Protein AF-A0A427AC89-F1 (afdb_monomer_lite)

Structure (mmCIF, N/CA/C/O backbone):
data_AF-A0A427AC89-F1
#
_entry.id   AF-A0A427AC89-F1
#
loop_
_atom_site.group_PDB
_atom_site.id
_atom_site.type_symbol
_atom_site.label_atom_id
_atom_site.label_alt_id
_atom_site.label_comp_id
_atom_site.label_asym_id
_atom_site.label_entity_id
_atom_site.label_seq_id
_atom_site.pdbx_PDB_ins_code
_atom_site.Cartn_x
_atom_site.Cartn_y
_atom_site.Cartn_z
_atom_site.occupancy
_atom_site.B_iso_or_equiv
_atom_site.auth_seq_id
_atom_site.auth_comp_id
_atom_site.auth_asym_id
_atom_site.auth_atom_id
_atom_site.pdbx_PDB_model_num
ATOM 1 N N . MET A 1 1 ? 6.054 12.424 -5.679 1.00 83.25 1 MET A N 1
ATOM 2 C CA . MET A 1 1 ? 5.392 11.371 -6.482 1.00 83.25 1 MET A CA 1
ATOM 3 C C . MET A 1 1 ? 4.040 11.044 -5.866 1.00 83.25 1 MET A C 1
ATOM 5 O O . MET A 1 1 ? 3.937 11.061 -4.643 1.00 83.25 1 MET A O 1
ATOM 9 N N . LYS A 1 2 ? 3.025 10.769 -6.694 1.00 95.56 2 LYS A N 1
ATOM 10 C CA . LYS A 1 2 ? 1.643 10.497 -6.257 1.00 95.56 2 LYS A CA 1
ATOM 11 C C . LYS A 1 2 ? 1.563 9.327 -5.268 1.00 95.56 2 LYS A C 1
ATOM 13 O O . LYS A 1 2 ? 1.087 9.513 -4.156 1.00 95.56 2 LYS A O 1
ATOM 18 N N . LEU A 1 3 ? 2.188 8.196 -5.605 1.00 97.19 3 LEU A N 1
ATOM 19 C CA . LEU A 1 3 ? 2.198 6.991 -4.770 1.00 97.19 3 LEU A CA 1
ATOM 20 C C . LEU A 1 3 ? 2.713 7.228 -3.336 1.00 97.19 3 LEU A C 1
ATOM 22 O O . LEU A 1 3 ? 2.121 6.748 -2.370 1.00 97.19 3 LEU A O 1
ATOM 26 N N . SER A 1 4 ? 3.782 8.015 -3.176 1.00 96.94 4 SER A N 1
ATOM 27 C CA . SER A 1 4 ? 4.320 8.376 -1.854 1.00 96.94 4 SER A CA 1
ATOM 28 C C . SER A 1 4 ? 3.352 9.249 -1.050 1.00 96.94 4 SER A C 1
ATOM 30 O O . SER A 1 4 ? 3.247 9.101 0.169 1.00 96.94 4 SER A O 1
ATOM 32 N N . SER A 1 5 ? 2.650 10.169 -1.724 1.00 98.00 5 SER A N 1
ATOM 33 C CA . SER A 1 5 ? 1.647 11.030 -1.094 1.00 98.00 5 SER A CA 1
ATOM 34 C C . SER A 1 5 ? 0.460 10.204 -0.606 1.00 98.00 5 SER A C 1
ATOM 36 O O . SER A 1 5 ? 0.096 10.310 0.564 1.00 98.00 5 SER A O 1
ATOM 38 N N . ASP A 1 6 ? -0.069 9.321 -1.452 1.00 98.31 6 ASP A N 1
ATOM 39 C CA . ASP A 1 6 ? -1.224 8.485 -1.120 1.00 98.31 6 ASP A CA 1
ATOM 40 C C . ASP A 1 6 ? -0.886 7.481 -0.008 1.00 98.31 6 ASP A C 1
ATOM 42 O O . ASP A 1 6 ? -1.621 7.388 0.974 1.00 98.31 6 ASP A O 1
ATOM 46 N N . SER A 1 7 ? 0.298 6.855 -0.055 1.00 98.12 7 SER A N 1
ATOM 47 C CA . SER A 1 7 ? 0.797 6.009 1.047 1.00 98.12 7 SER A CA 1
ATOM 48 C C . SER A 1 7 ? 0.891 6.791 2.367 1.00 98.12 7 SER A C 1
ATOM 50 O O . SER A 1 7 ? 0.494 6.305 3.425 1.00 98.12 7 SER A O 1
ATOM 52 N N . SER A 1 8 ? 1.355 8.045 2.324 1.00 98.31 8 SER A N 1
ATOM 53 C CA . SER A 1 8 ? 1.444 8.894 3.520 1.00 98.31 8 SER A CA 1
ATOM 54 C C . SER A 1 8 ? 0.072 9.283 4.074 1.00 98.31 8 SER A C 1
ATOM 56 O O . SER A 1 8 ? -0.085 9.366 5.292 1.00 98.31 8 SER A O 1
ATOM 58 N N . LYS A 1 9 ? -0.926 9.531 3.212 1.00 98.56 9 LYS A N 1
ATOM 59 C CA . LYS A 1 9 ? -2.309 9.784 3.649 1.00 98.56 9 LYS A CA 1
ATOM 60 C C . LYS A 1 9 ? -2.875 8.562 4.370 1.00 98.56 9 LYS A C 1
ATOM 62 O O . LYS A 1 9 ? -3.411 8.721 5.462 1.00 98.56 9 LYS A O 1
ATOM 67 N N . VAL A 1 10 ? -2.683 7.363 3.808 1.00 98.69 10 VAL A N 1
ATOM 68 C CA . VAL A 1 10 ? -3.084 6.091 4.434 1.00 98.69 10 VAL A CA 1
ATOM 69 C C . VAL A 1 10 ? -2.459 5.967 5.826 1.00 98.69 10 VAL A C 1
ATOM 71 O O . VAL A 1 10 ? -3.178 5.817 6.809 1.00 98.69 10 VAL A O 1
ATOM 74 N N . LEU A 1 11 ? -1.137 6.121 5.948 1.00 98.62 11 LEU A N 1
ATOM 75 C CA . LEU A 1 11 ? -0.448 6.021 7.241 1.00 98.62 11 LEU A CA 1
ATOM 76 C C . LEU A 1 11 ? -0.927 7.068 8.264 1.00 98.62 11 LEU A C 1
ATOM 78 O O . LEU A 1 11 ? -1.095 6.746 9.442 1.00 98.62 11 LEU A O 1
ATOM 82 N N . LYS A 1 12 ? -1.179 8.313 7.837 1.00 98.56 12 LYS A N 1
ATOM 83 C CA . LYS A 1 12 ? -1.722 9.375 8.707 1.00 98.56 12 LYS A CA 1
ATOM 84 C C . LYS A 1 12 ? -3.136 9.062 9.196 1.00 98.56 12 LYS A C 1
ATOM 86 O O . LYS A 1 12 ? -3.449 9.308 10.364 1.00 98.56 12 LYS A O 1
ATOM 91 N N . GLU A 1 13 ? -3.972 8.515 8.323 1.00 98.44 13 GLU A N 1
ATOM 92 C CA . GLU A 1 13 ? -5.333 8.109 8.660 1.00 98.44 13 GLU A CA 1
ATOM 93 C C . GLU A 1 13 ? -5.323 6.942 9.661 1.00 98.44 13 GLU A C 1
ATOM 95 O O . GLU A 1 13 ? -5.986 7.009 10.696 1.00 98.44 13 GLU A O 1
ATOM 100 N N . LEU A 1 14 ? -4.491 5.918 9.429 1.00 98.19 14 LEU A N 1
ATOM 101 C CA . LEU A 1 14 ? -4.303 4.807 10.372 1.00 98.19 14 LEU A CA 1
ATOM 102 C C . LEU A 1 14 ? -3.776 5.288 11.728 1.00 98.19 14 LEU A C 1
ATOM 104 O O . LEU A 1 14 ? -4.267 4.862 12.771 1.00 98.19 14 LEU A O 1
ATOM 108 N N . SER A 1 15 ? -2.812 6.211 11.731 1.00 98.44 15 SER A N 1
ATOM 109 C CA . SER A 1 15 ? -2.295 6.812 12.964 1.00 98.44 15 SER A CA 1
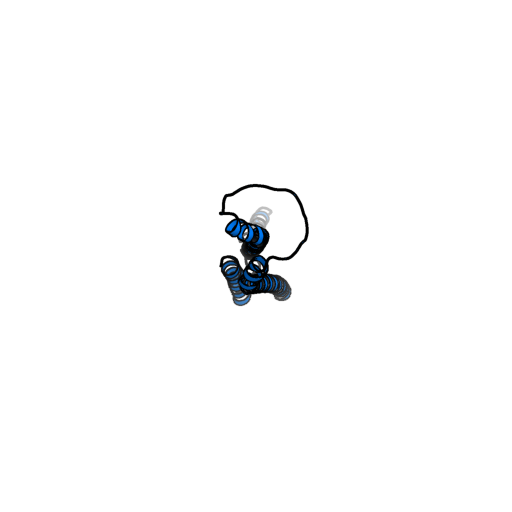ATOM 110 C C . SER A 1 15 ? -3.401 7.519 13.754 1.00 98.44 15 SER A C 1
ATOM 112 O O . SER A 1 15 ? -3.526 7.314 14.964 1.00 98.44 15 SER A O 1
ATOM 114 N N . SER A 1 16 ? -4.248 8.293 13.071 1.00 97.81 16 SER A N 1
ATOM 115 C CA . SER A 1 16 ? -5.409 8.949 13.682 1.00 97.81 16 SER A CA 1
ATOM 116 C C . SER A 1 16 ? -6.410 7.932 14.232 1.00 97.81 16 SER A C 1
ATOM 118 O O . SER A 1 16 ? -6.883 8.088 15.357 1.00 97.81 16 SER A O 1
ATOM 120 N N . SER A 1 17 ? -6.679 6.860 13.481 1.00 97.44 17 SER A N 1
ATOM 121 C CA . SER A 1 17 ? -7.558 5.761 13.895 1.00 97.44 17 SER A CA 1
ATOM 122 C C . SER A 1 17 ? -7.080 5.101 15.192 1.00 97.44 17 SER A C 1
ATOM 124 O O . SER A 1 17 ? -7.866 4.956 16.129 1.00 97.44 17 SER A O 1
ATOM 126 N N . ILE A 1 18 ? -5.785 4.781 15.291 1.00 97.94 18 ILE A N 1
ATOM 127 C CA . ILE A 1 18 ? -5.178 4.200 16.498 1.00 97.94 18 ILE A CA 1
ATOM 128 C C . ILE A 1 18 ? -5.232 5.186 17.666 1.00 97.94 18 ILE A C 1
ATOM 130 O O . ILE A 1 18 ? -5.685 4.826 18.749 1.00 97.94 18 ILE A O 1
ATOM 134 N N . LYS A 1 19 ? -4.804 6.437 17.452 1.00 97.94 19 LYS A N 1
ATOM 135 C CA . LYS A 1 19 ? -4.737 7.464 18.503 1.00 97.94 19 LYS A CA 1
ATOM 136 C C . LYS A 1 19 ? -6.105 7.756 19.117 1.00 97.94 19 LYS A C 1
ATOM 138 O O . LYS A 1 19 ? -6.202 7.991 20.317 1.00 97.94 19 LYS A O 1
ATOM 143 N N . LEU A 1 20 ? -7.145 7.775 18.289 1.00 97.06 20 LEU A N 1
ATOM 144 C CA . LEU A 1 20 ? -8.515 8.028 18.724 1.00 97.06 20 LEU A CA 1
ATOM 145 C C . LEU A 1 20 ? -9.239 6.750 19.162 1.00 97.06 20 LEU A C 1
ATOM 147 O O . LEU A 1 20 ? -10.337 6.854 19.700 1.00 97.06 20 LEU A O 1
ATOM 151 N N . MET A 1 21 ? -8.657 5.571 18.913 1.00 96.81 21 MET A N 1
ATOM 152 C CA . MET A 1 21 ? -9.298 4.260 19.079 1.00 96.81 21 MET A CA 1
ATOM 153 C C . MET A 1 21 ? -10.657 4.180 18.362 1.00 96.81 21 MET A C 1
ATOM 155 O O . MET A 1 21 ? -11.625 3.596 18.855 1.00 96.81 21 MET A O 1
ATOM 159 N N . LYS A 1 22 ? -10.733 4.799 17.181 1.00 96.44 22 LYS A N 1
ATOM 160 C CA . LYS A 1 22 ? -11.926 4.870 16.328 1.00 96.44 22 LYS A CA 1
ATOM 161 C C . LYS A 1 22 ? -11.614 4.273 14.976 1.00 96.44 22 LYS A C 1
ATOM 163 O O . LYS A 1 22 ? -10.520 4.473 14.456 1.00 96.44 22 LYS A O 1
ATOM 168 N N . ARG A 1 23 ? -12.574 3.582 14.365 1.00 95.69 23 ARG A N 1
ATOM 169 C CA . ARG A 1 23 ? -12.415 3.135 12.975 1.00 95.69 23 ARG A CA 1
ATOM 170 C C . ARG A 1 23 ? -12.378 4.334 12.026 1.00 95.69 23 ARG A C 1
ATOM 172 O O . ARG A 1 23 ? -13.159 5.274 12.178 1.00 95.69 23 ARG A O 1
ATOM 179 N N . SER A 1 24 ? -11.476 4.287 11.049 1.00 94.62 24 SER A N 1
ATOM 180 C CA . SER A 1 24 ? -11.446 5.271 9.965 1.00 94.62 24 SER A CA 1
ATOM 181 C C . SER A 1 24 ? -12.656 5.099 9.044 1.00 94.62 24 SER A C 1
ATOM 183 O O . SER A 1 24 ? -13.111 3.981 8.810 1.00 94.62 24 SER A O 1
ATOM 185 N N . LYS A 1 25 ? -13.162 6.215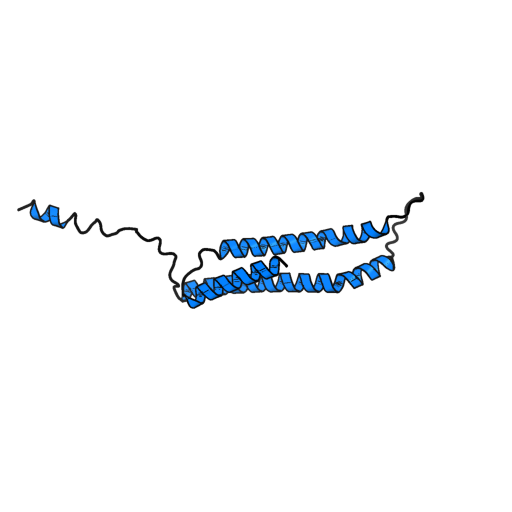 8.509 1.00 93.69 25 LYS A N 1
ATOM 186 C CA . LYS A 1 25 ? -14.237 6.225 7.502 1.00 93.69 25 LYS A CA 1
ATOM 187 C C . LYS A 1 25 ? -13.716 6.291 6.067 1.00 93.69 25 LYS A C 1
ATOM 189 O O . LYS A 1 25 ? -14.476 6.060 5.137 1.00 93.69 25 LYS A O 1
ATOM 194 N N . SER A 1 26 ? -12.458 6.684 5.892 1.00 96.12 26 SER A N 1
ATOM 195 C CA . SER A 1 26 ? -11.855 7.026 4.600 1.00 96.12 26 SER A CA 1
ATOM 196 C C . SER A 1 26 ? -10.755 6.054 4.184 1.00 96.12 26 SER A C 1
ATOM 198 O O . SER A 1 26 ? -10.275 6.145 3.056 1.00 96.12 26 SER A O 1
ATOM 200 N N . ILE A 1 27 ? -10.353 5.127 5.063 1.00 97.69 27 ILE A N 1
ATOM 201 C CA . ILE A 1 27 ? -9.197 4.260 4.825 1.00 97.69 27 ILE A CA 1
ATOM 202 C C . ILE A 1 27 ? -9.312 3.448 3.534 1.00 97.69 27 ILE A C 1
ATOM 204 O O . ILE A 1 27 ? -8.354 3.407 2.770 1.00 97.69 27 ILE A O 1
ATOM 208 N N . ASP A 1 28 ? -10.486 2.888 3.236 1.00 97.38 28 ASP A N 1
ATOM 209 C CA . ASP A 1 28 ? -10.694 2.085 2.027 1.00 97.38 28 ASP A CA 1
ATOM 210 C C . ASP A 1 28 ? -10.546 2.923 0.751 1.00 97.38 28 ASP A C 1
ATOM 212 O O . ASP A 1 28 ? -9.920 2.489 -0.216 1.00 97.38 28 ASP A O 1
ATOM 216 N N . ALA A 1 29 ? -11.057 4.159 0.768 1.00 98.19 29 ALA A N 1
ATOM 217 C CA . ALA A 1 29 ? -10.914 5.093 -0.345 1.00 98.19 29 ALA A CA 1
ATOM 218 C C . ALA A 1 29 ? -9.443 5.486 -0.557 1.00 98.19 29 ALA A C 1
ATOM 220 O O . ALA A 1 29 ? -8.946 5.420 -1.679 1.00 98.19 29 ALA A O 1
ATOM 221 N N . LEU A 1 30 ? -8.722 5.813 0.523 1.00 98.50 30 LEU A N 1
ATOM 222 C CA . LEU A 1 30 ? -7.294 6.153 0.469 1.00 98.50 30 LEU A CA 1
ATOM 223 C C . LEU A 1 30 ? -6.433 4.975 -0.012 1.00 98.50 30 LEU A C 1
ATOM 225 O O . LEU A 1 30 ? -5.489 5.161 -0.780 1.00 98.50 30 LEU A O 1
ATOM 229 N N . VAL A 1 31 ? -6.765 3.752 0.404 1.00 98.44 31 VAL A N 1
ATOM 230 C CA . VAL A 1 31 ? -6.121 2.529 -0.094 1.00 98.44 31 VAL A CA 1
ATOM 231 C C . VAL A 1 31 ? -6.403 2.327 -1.583 1.00 98.44 31 VAL A C 1
ATOM 233 O O . VAL A 1 31 ? -5.500 1.936 -2.324 1.00 98.44 31 VAL A O 1
ATOM 236 N N . GLY A 1 32 ? -7.623 2.620 -2.038 1.00 98.25 32 GLY A N 1
ATOM 237 C CA . GLY A 1 32 ? -7.977 2.632 -3.457 1.00 98.25 32 GLY A CA 1
ATOM 238 C C . GLY A 1 32 ? -7.133 3.624 -4.263 1.00 98.25 32 GLY A C 1
ATOM 239 O O . GLY A 1 32 ? -6.555 3.242 -5.280 1.00 98.25 32 GLY A O 1
ATOM 240 N N . GLU A 1 33 ? -6.986 4.864 -3.782 1.00 98.44 33 GLU A N 1
ATOM 241 C CA . GLU A 1 33 ? -6.108 5.877 -4.395 1.00 98.44 33 GLU A CA 1
ATOM 242 C C . GLU A 1 33 ? -4.660 5.378 -4.504 1.00 98.44 33 GLU A C 1
ATOM 244 O O . GLU A 1 33 ? -4.063 5.433 -5.581 1.00 98.44 33 GLU A O 1
ATOM 249 N N . MET A 1 34 ? -4.120 4.814 -3.418 1.00 98.31 34 MET A N 1
ATOM 250 C CA . MET A 1 34 ? -2.765 4.261 -3.390 1.00 98.31 34 MET A CA 1
ATOM 251 C C . MET A 1 34 ? -2.588 3.119 -4.402 1.00 98.31 34 MET A C 1
ATOM 253 O O . MET A 1 34 ? -1.604 3.106 -5.140 1.00 98.31 34 MET A O 1
ATOM 257 N N . LYS A 1 35 ? -3.537 2.177 -4.483 1.00 98.19 35 LYS A N 1
ATOM 258 C CA . LYS A 1 35 ? -3.498 1.069 -5.456 1.00 98.19 35 LYS A CA 1
ATOM 259 C C . LYS A 1 35 ? -3.559 1.572 -6.897 1.00 98.19 35 LYS A C 1
ATOM 261 O O . LYS A 1 35 ? -2.796 1.101 -7.737 1.00 98.19 35 LYS A O 1
ATOM 266 N N . ASN A 1 36 ? -4.393 2.572 -7.171 1.00 98.31 36 ASN A N 1
ATOM 267 C CA . ASN A 1 36 ? -4.444 3.205 -8.487 1.00 98.31 36 ASN A CA 1
ATOM 268 C C . ASN A 1 36 ? -3.103 3.863 -8.841 1.00 98.31 36 ASN A C 1
ATOM 270 O O . ASN A 1 36 ? -2.613 3.699 -9.955 1.00 98.31 36 ASN A O 1
ATOM 274 N N . ALA A 1 37 ? -2.459 4.538 -7.886 1.00 98.12 37 ALA A N 1
ATOM 275 C CA . ALA A 1 37 ? -1.136 5.119 -8.092 1.00 98.12 37 ALA A CA 1
ATOM 276 C C . ALA A 1 37 ? -0.039 4.060 -8.342 1.00 98.12 37 ALA A C 1
ATOM 278 O O . ALA A 1 37 ? 0.888 4.328 -9.108 1.00 98.12 37 ALA A O 1
ATOM 279 N N . VAL A 1 38 ? -0.137 2.859 -7.749 1.00 98.00 38 VAL A N 1
ATOM 280 C CA . VAL A 1 38 ? 0.741 1.718 -8.093 1.00 98.00 38 VAL A CA 1
ATOM 281 C C . VAL A 1 38 ? 0.532 1.307 -9.547 1.00 98.00 38 VAL A C 1
ATOM 283 O O . VAL A 1 38 ? 1.508 1.159 -10.281 1.00 98.00 38 VAL A O 1
ATOM 286 N N . GLN A 1 39 ? -0.723 1.160 -9.977 1.00 97.88 39 GLN A N 1
ATOM 287 C CA . GLN A 1 39 ? -1.037 0.755 -11.345 1.00 97.88 39 GLN A CA 1
ATOM 288 C C . GLN A 1 39 ? -0.546 1.786 -12.370 1.00 97.88 39 GLN A C 1
ATOM 290 O O . GLN A 1 39 ? 0.049 1.420 -13.379 1.00 97.88 39 GLN A O 1
ATOM 295 N N . GLU A 1 40 ? -0.742 3.079 -12.100 1.00 97.19 40 GLU A N 1
ATOM 296 C CA . GLU A 1 40 ? -0.227 4.165 -12.942 1.00 97.19 40 GLU A CA 1
ATOM 297 C C . GLU A 1 40 ? 1.300 4.106 -13.075 1.00 97.19 40 GLU A C 1
ATOM 299 O O . GLU A 1 40 ? 1.830 4.237 -14.179 1.00 97.19 40 GLU A O 1
ATOM 304 N N . LEU A 1 41 ? 2.009 3.853 -11.968 1.00 95.81 41 LEU A N 1
ATOM 305 C CA . LEU A 1 41 ? 3.461 3.701 -11.977 1.00 95.81 41 LEU A CA 1
ATOM 306 C C . LEU A 1 41 ? 3.888 2.484 -12.809 1.00 95.81 41 LEU A C 1
ATOM 308 O O . LEU A 1 41 ? 4.755 2.604 -13.667 1.00 95.81 41 LEU A O 1
ATOM 312 N N . GLN A 1 42 ? 3.259 1.326 -12.612 1.00 95.62 42 GLN A N 1
ATOM 313 C CA . GLN A 1 42 ? 3.559 0.115 -13.384 1.00 95.62 42 GLN A CA 1
ATOM 314 C C . GLN A 1 42 ? 3.308 0.307 -14.884 1.00 95.62 42 GLN A C 1
ATOM 316 O O . GLN A 1 42 ? 4.126 -0.110 -15.708 1.00 95.62 42 GLN A O 1
ATOM 321 N N . ASN A 1 43 ? 2.218 0.985 -15.244 1.00 94.44 43 ASN A N 1
ATOM 322 C CA . ASN A 1 43 ? 1.898 1.294 -16.634 1.00 94.44 43 ASN A CA 1
ATOM 323 C C . ASN A 1 43 ? 2.976 2.188 -17.260 1.00 94.44 43 ASN A C 1
ATOM 325 O O . ASN A 1 43 ? 3.442 1.890 -18.358 1.00 94.44 43 ASN A O 1
ATOM 329 N N . ALA A 1 44 ? 3.428 3.222 -16.541 1.00 91.94 44 ALA A N 1
ATOM 330 C CA . ALA A 1 44 ? 4.488 4.115 -17.009 1.00 91.94 44 ALA A CA 1
ATOM 331 C C . ALA A 1 44 ? 5.820 3.382 -17.251 1.00 91.94 44 ALA A C 1
ATOM 333 O O . ALA A 1 44 ? 6.514 3.660 -18.229 1.00 91.94 44 ALA A O 1
ATOM 334 N N . PHE A 1 45 ? 6.171 2.416 -16.398 1.00 89.50 45 PHE A N 1
ATOM 335 C CA . PHE A 1 45 ? 7.374 1.597 -16.589 1.00 89.50 45 PHE A CA 1
ATOM 336 C C . PHE A 1 45 ? 7.221 0.565 -17.704 1.00 89.50 45 PHE A C 1
ATOM 338 O O . PHE A 1 45 ? 8.190 0.276 -18.397 1.00 89.50 45 PHE A O 1
ATOM 345 N N . THR A 1 46 ? 6.012 0.051 -17.923 1.00 88.50 46 THR A N 1
ATOM 346 C CA . THR A 1 46 ? 5.729 -0.860 -19.040 1.00 88.50 46 THR A CA 1
ATOM 347 C C . THR A 1 46 ? 5.808 -0.132 -20.384 1.00 88.50 46 THR A C 1
ATOM 349 O O . THR A 1 46 ? 6.248 -0.715 -21.372 1.00 88.50 46 THR A O 1
ATOM 352 N N . SER A 1 47 ? 5.433 1.152 -20.439 1.00 87.19 47 SER A N 1
ATOM 353 C CA . SER A 1 47 ? 5.564 1.969 -21.651 1.00 87.19 47 SER A CA 1
ATOM 354 C C . SER A 1 47 ? 6.976 2.516 -21.875 1.00 87.19 47 SER A C 1
ATOM 356 O O . SER A 1 47 ? 7.321 2.833 -23.011 1.00 87.19 47 SER A O 1
ATOM 358 N N . LEU A 1 48 ? 7.800 2.628 -20.826 1.00 84.62 48 LEU A N 1
ATOM 359 C CA . LEU A 1 48 ? 9.130 3.247 -20.874 1.00 84.62 48 LEU A CA 1
ATOM 360 C C . LEU A 1 48 ? 10.061 2.677 -21.967 1.00 84.62 48 LEU A C 1
ATOM 362 O O . LEU A 1 48 ? 10.654 3.488 -22.680 1.00 84.62 48 LEU A O 1
ATOM 366 N N . PRO A 1 49 ? 10.172 1.347 -22.183 1.00 81.06 49 PRO A N 1
ATOM 367 C CA . PRO A 1 49 ? 11.009 0.799 -23.251 1.00 81.06 49 PRO A CA 1
ATOM 368 C C . PRO A 1 49 ? 10.670 1.362 -24.637 1.00 81.06 49 PRO A C 1
ATOM 370 O O . PRO A 1 49 ? 11.576 1.699 -25.394 1.00 81.06 49 PRO A O 1
ATOM 373 N N . ASN A 1 50 ? 9.380 1.561 -24.938 1.00 79.25 50 ASN A N 1
ATOM 374 C CA . ASN A 1 50 ? 8.933 2.104 -26.226 1.00 79.25 50 ASN A CA 1
ATOM 375 C C . ASN A 1 50 ? 9.410 3.553 -26.440 1.00 79.25 50 ASN A C 1
ATOM 377 O O . ASN A 1 50 ? 9.705 3.956 -27.565 1.00 79.25 50 ASN A O 1
ATOM 381 N N . HIS A 1 51 ? 9.518 4.335 -25.361 1.00 72.81 51 HIS A N 1
ATOM 382 C CA . HIS A 1 51 ? 10.029 5.708 -25.409 1.00 72.81 51 HIS A CA 1
ATOM 383 C C . HIS A 1 51 ? 11.551 5.759 -25.596 1.00 72.81 51 HIS A C 1
ATOM 385 O O . HIS A 1 51 ? 12.059 6.632 -26.304 1.00 72.81 51 HIS A O 1
ATOM 391 N N . LEU A 1 52 ? 12.280 4.805 -25.011 1.00 70.75 52 LEU A N 1
ATOM 392 C CA . LEU A 1 52 ? 13.731 4.704 -25.179 1.00 70.75 52 LEU A CA 1
ATOM 393 C C . LEU A 1 52 ? 14.102 4.341 -26.626 1.00 70.75 52 LEU A C 1
ATOM 395 O O . LEU A 1 52 ? 15.023 4.933 -27.183 1.00 70.75 52 LEU A O 1
ATOM 399 N N . THR A 1 53 ? 13.329 3.468 -27.279 1.00 65.19 53 THR A N 1
ATOM 400 C CA . THR A 1 53 ? 13.553 3.082 -28.685 1.00 65.19 53 THR A CA 1
ATOM 401 C C . THR A 1 53 ? 13.128 4.140 -29.707 1.00 65.19 53 THR A C 1
ATOM 403 O O . THR A 1 53 ? 13.620 4.145 -30.829 1.00 65.19 53 THR A O 1
ATOM 406 N N . GLN A 1 54 ? 12.211 5.050 -29.357 1.00 58.47 54 GLN A N 1
ATOM 407 C CA . GLN A 1 54 ? 11.746 6.098 -30.278 1.00 58.47 54 GLN A CA 1
ATOM 408 C C . GLN A 1 54 ? 12.750 7.255 -30.411 1.00 58.47 54 GLN A C 1
ATOM 410 O O . GLN A 1 54 ? 12.792 7.931 -31.438 1.00 58.47 54 GLN A O 1
ATOM 415 N N . THR A 1 55 ? 13.594 7.461 -29.399 1.00 48.66 55 THR A N 1
ATOM 416 C CA . THR A 1 55 ? 14.577 8.556 -29.374 1.00 48.66 55 THR A CA 1
ATOM 417 C C . THR A 1 55 ? 15.759 8.303 -30.328 1.00 48.66 55 THR A C 1
ATOM 419 O O . THR A 1 55 ? 16.444 9.243 -30.723 1.00 48.66 55 THR A O 1
ATOM 422 N N . THR A 1 56 ? 15.975 7.061 -30.774 1.00 50.84 56 THR A N 1
ATOM 423 C CA . THR A 1 56 ? 17.090 6.674 -31.658 1.00 50.84 56 THR A CA 1
ATOM 424 C C . THR A 1 56 ? 16.733 6.624 -33.152 1.00 50.84 56 THR A C 1
ATOM 426 O O . THR A 1 56 ? 17.616 6.382 -33.971 1.00 50.84 56 THR A O 1
ATOM 429 N N . ALA A 1 57 ? 15.476 6.890 -33.539 1.00 50.81 57 ALA A N 1
ATOM 430 C CA . ALA A 1 57 ? 14.986 6.693 -34.913 1.00 50.81 57 ALA A CA 1
ATOM 431 C C . ALA A 1 57 ? 14.928 7.958 -35.804 1.00 50.81 57 ALA A C 1
ATOM 433 O O . ALA A 1 57 ? 14.546 7.862 -36.970 1.00 50.81 57 ALA A O 1
ATOM 434 N N . SER A 1 58 ? 15.327 9.140 -35.321 1.00 42.72 58 SER A N 1
ATOM 435 C CA . SER A 1 58 ? 15.397 10.353 -36.161 1.00 42.72 58 SER A CA 1
ATOM 436 C C . SER A 1 58 ? 16.740 10.471 -36.890 1.00 42.72 58 SER A C 1
ATOM 438 O O . SER A 1 58 ? 17.556 11.340 -36.599 1.00 42.72 58 SER A O 1
ATOM 440 N N . SER A 1 59 ? 16.950 9.602 -37.874 1.00 42.94 59 SER A N 1
ATOM 441 C CA . SER A 1 59 ? 17.844 9.852 -39.009 1.00 42.94 59 SER A CA 1
ATOM 442 C C . SER A 1 59 ? 17.167 9.282 -40.256 1.00 42.94 59 SER A C 1
ATOM 444 O O . SER A 1 59 ? 17.038 8.061 -40.350 1.00 42.94 59 SER A O 1
ATOM 446 N N . PRO A 1 60 ? 16.716 10.104 -41.220 1.00 45.47 60 PRO A N 1
ATOM 447 C CA . PRO A 1 60 ? 16.287 9.576 -42.506 1.00 45.47 60 PRO A CA 1
ATOM 448 C C . PRO A 1 60 ? 17.542 9.224 -43.312 1.00 45.47 60 PRO A C 1
ATOM 450 O O . PRO A 1 60 ? 18.413 10.078 -43.402 1.00 45.47 60 PRO A O 1
ATOM 453 N N . ILE A 1 61 ? 17.669 7.991 -43.823 1.00 41.38 61 ILE A N 1
ATOM 454 C CA . ILE A 1 61 ? 17.820 7.627 -45.255 1.00 41.38 61 ILE A CA 1
ATOM 455 C C . ILE A 1 61 ? 17.839 6.077 -45.378 1.00 41.38 61 ILE A C 1
ATOM 457 O O . ILE A 1 61 ? 18.742 5.411 -44.886 1.00 41.38 61 ILE A O 1
ATOM 461 N N . GLU A 1 62 ? 16.785 5.572 -46.031 1.00 43.88 62 GLU A N 1
ATOM 462 C CA . GLU A 1 62 ? 16.615 4.409 -46.933 1.00 43.88 62 GLU A CA 1
ATOM 463 C C . GLU A 1 62 ? 17.230 3.009 -46.665 1.00 43.88 62 GLU A C 1
ATOM 465 O O . GLU A 1 62 ? 18.431 2.787 -46.750 1.00 43.88 62 GLU A O 1
ATOM 470 N N . SER A 1 63 ? 16.300 2.044 -46.540 1.00 51.78 63 SER A N 1
ATOM 471 C CA . SER A 1 63 ? 16.212 0.748 -47.251 1.00 51.78 63 SER A CA 1
ATOM 472 C C . SER A 1 63 ? 17.351 -0.287 -47.146 1.00 51.78 63 SER A C 1
ATOM 474 O O . SER A 1 63 ? 18.402 -0.123 -47.750 1.00 51.78 63 SER A O 1
ATOM 476 N N . ILE A 1 64 ? 17.060 -1.450 -46.533 1.00 42.78 64 ILE A N 1
ATOM 477 C CA . ILE A 1 64 ? 16.999 -2.806 -47.149 1.00 42.78 64 ILE A CA 1
ATOM 478 C C . ILE A 1 64 ? 16.919 -3.896 -46.047 1.00 42.78 64 ILE A C 1
ATOM 480 O O . ILE A 1 64 ? 17.659 -3.880 -45.072 1.00 42.78 64 ILE A O 1
ATOM 484 N N . GLU A 1 65 ? 15.957 -4.799 -46.257 1.00 46.94 65 GLU A N 1
ATOM 485 C CA . GLU A 1 65 ? 15.700 -6.174 -45.780 1.00 46.94 65 GLU A CA 1
ATOM 486 C C . GLU A 1 65 ? 16.451 -6.825 -44.587 1.00 46.94 65 GLU A C 1
ATOM 488 O O . GLU A 1 65 ? 17.670 -6.829 -44.453 1.00 46.94 65 GLU A O 1
ATOM 493 N N . GLU A 1 66 ? 15.616 -7.487 -43.774 1.00 55.12 66 GLU A N 1
ATOM 494 C CA . GLU A 1 66 ? 15.809 -8.591 -42.819 1.00 55.12 66 GLU A CA 1
ATOM 495 C C . GLU A 1 66 ? 17.226 -9.119 -42.495 1.00 55.12 66 GLU A C 1
ATOM 497 O O . GLU A 1 66 ? 17.838 -9.857 -43.266 1.00 55.12 66 GLU A O 1
ATOM 502 N N . LYS A 1 67 ? 17.620 -8.997 -41.214 1.00 40.53 67 LYS A N 1
ATOM 503 C CA . LYS A 1 67 ? 18.163 -10.140 -40.449 1.00 40.53 67 LYS A CA 1
ATOM 504 C C . LYS A 1 67 ? 18.024 -9.932 -38.939 1.00 40.53 67 LYS A C 1
ATOM 506 O O . LYS A 1 67 ? 18.725 -9.131 -38.327 1.00 40.53 67 LYS A O 1
ATOM 511 N N . LYS A 1 68 ? 17.134 -10.712 -38.319 1.00 54.09 68 LYS A N 1
ATOM 512 C CA . LYS A 1 68 ? 16.966 -10.839 -36.864 1.00 54.09 68 LYS A CA 1
ATOM 513 C C . LYS A 1 68 ? 18.200 -11.513 -36.253 1.00 54.09 68 LYS A C 1
ATOM 515 O O . LYS A 1 68 ? 18.190 -12.709 -35.982 1.00 54.09 68 LYS A O 1
ATOM 520 N N . ASN A 1 69 ? 19.258 -10.744 -36.024 1.00 42.50 69 ASN A N 1
ATOM 521 C CA . ASN A 1 69 ? 20.324 -11.119 -35.107 1.00 42.50 69 ASN A CA 1
ATOM 522 C C . ASN A 1 69 ? 20.233 -10.163 -33.919 1.00 42.50 69 ASN A C 1
ATOM 524 O O . ASN A 1 69 ? 20.565 -8.989 -34.034 1.00 42.50 69 ASN A O 1
ATOM 528 N N . SER A 1 70 ? 19.704 -10.667 -32.804 1.00 52.66 70 SER A N 1
ATOM 529 C CA . SER A 1 70 ? 19.502 -9.921 -31.561 1.00 52.66 70 SER A CA 1
ATOM 530 C C . SER A 1 70 ? 20.853 -9.631 -30.906 1.00 52.66 70 SER A C 1
ATOM 532 O O . SER A 1 70 ? 21.223 -10.267 -29.924 1.00 52.66 70 SER A O 1
ATOM 534 N N . ASN A 1 71 ? 21.633 -8.727 -31.491 1.00 51.38 71 ASN A N 1
ATOM 535 C CA . ASN A 1 71 ? 22.791 -8.148 -30.834 1.00 51.38 71 ASN A CA 1
ATOM 536 C C . ASN A 1 71 ? 22.304 -6.846 -30.201 1.00 51.38 71 ASN A C 1
ATOM 538 O O . ASN A 1 71 ? 21.949 -5.913 -30.917 1.00 51.38 71 ASN A O 1
ATOM 542 N N . ILE A 1 72 ? 22.180 -6.847 -28.872 1.00 56.03 72 ILE A N 1
ATOM 543 C CA . ILE A 1 72 ? 21.836 -5.660 -28.085 1.00 56.03 72 ILE A CA 1
ATOM 544 C C . ILE A 1 72 ? 22.823 -4.568 -28.499 1.00 56.03 72 ILE A C 1
ATOM 546 O O . ILE A 1 72 ? 24.033 -4.742 -28.343 1.00 56.03 72 ILE A O 1
ATOM 550 N N . SER A 1 73 ? 22.326 -3.478 -29.084 1.00 66.19 73 SER A N 1
ATOM 551 C CA . SER A 1 73 ? 23.191 -2.368 -29.470 1.00 66.19 73 SER A CA 1
ATOM 552 C C . SER A 1 73 ? 23.836 -1.787 -28.210 1.00 66.19 73 SER A C 1
ATOM 554 O O . SER A 1 73 ? 23.201 -1.718 -27.158 1.00 66.19 73 SER A O 1
ATOM 556 N N . ILE A 1 74 ? 25.088 -1.328 -28.295 1.00 58.66 74 ILE A N 1
ATOM 557 C CA . ILE A 1 74 ? 25.769 -0.634 -27.183 1.00 58.66 74 ILE A CA 1
ATOM 558 C C . ILE A 1 74 ? 24.900 0.528 -26.651 1.00 58.66 74 ILE A C 1
ATOM 560 O O . ILE A 1 74 ? 24.890 0.789 -25.450 1.00 58.66 74 ILE A O 1
ATOM 564 N N . ALA A 1 75 ? 24.110 1.166 -27.527 1.00 59.50 75 ALA A N 1
ATOM 565 C CA . ALA A 1 75 ? 23.145 2.206 -27.170 1.00 59.50 75 ALA A CA 1
ATOM 566 C C . ALA A 1 75 ? 21.981 1.692 -26.296 1.00 59.50 75 ALA A C 1
ATOM 568 O O . ALA A 1 75 ? 21.605 2.363 -25.335 1.00 59.50 75 ALA A O 1
ATOM 569 N N . ASP A 1 76 ? 21.463 0.488 -26.563 1.00 61.22 76 ASP A N 1
ATOM 570 C CA . ASP A 1 76 ? 20.414 -0.146 -25.747 1.00 61.22 76 ASP A CA 1
ATOM 571 C C . ASP A 1 76 ? 20.950 -0.543 -24.364 1.00 61.22 76 ASP A C 1
ATOM 573 O O . ASP A 1 76 ? 20.264 -0.402 -23.350 1.00 61.22 76 ASP A O 1
ATOM 577 N N . GLY A 1 77 ? 22.209 -0.993 -24.303 1.00 62.38 77 GLY A N 1
ATOM 578 C CA . GLY A 1 77 ? 22.897 -1.277 -23.041 1.00 62.38 77 GLY A CA 1
ATOM 579 C C . GLY A 1 77 ? 23.106 -0.027 -22.177 1.00 62.38 77 GLY A C 1
ATOM 580 O O . GLY A 1 77 ? 22.937 -0.087 -20.958 1.00 62.38 77 GLY A O 1
ATOM 581 N N . MET A 1 78 ? 23.417 1.114 -22.799 1.00 63.34 78 MET A N 1
ATOM 582 C CA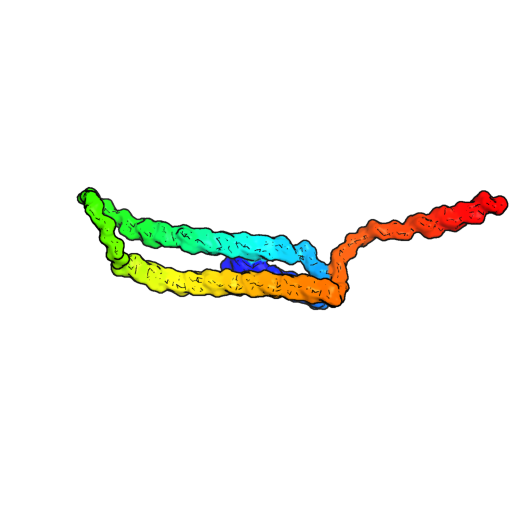 . MET A 1 78 ? 23.613 2.396 -22.111 1.00 63.34 78 MET A CA 1
ATOM 583 C C . MET A 1 78 ? 22.287 2.964 -21.576 1.00 63.34 78 MET A C 1
ATOM 585 O O . MET A 1 78 ? 22.211 3.344 -20.409 1.00 63.34 78 MET A O 1
ATOM 589 N N . ALA A 1 79 ? 21.211 2.902 -22.371 1.00 72.25 79 ALA A N 1
ATOM 590 C CA . ALA A 1 79 ? 19.866 3.303 -21.947 1.00 72.25 79 ALA A CA 1
ATOM 591 C C . ALA A 1 79 ? 19.331 2.452 -20.778 1.00 72.25 79 ALA A C 1
ATOM 593 O O . ALA A 1 79 ? 18.689 2.969 -19.860 1.00 72.25 79 ALA A O 1
ATOM 594 N N . LEU A 1 80 ? 19.629 1.147 -20.761 1.00 72.94 80 LEU A N 1
ATOM 595 C CA . LEU A 1 80 ? 19.272 0.268 -19.645 1.00 72.94 80 LEU A CA 1
ATOM 596 C C . LEU A 1 80 ? 20.036 0.628 -18.361 1.00 72.94 80 LEU A C 1
ATOM 598 O O . LEU A 1 80 ? 19.453 0.624 -17.274 1.00 72.94 80 LEU A O 1
ATOM 602 N N . MET A 1 81 ? 21.325 0.960 -18.476 1.00 78.62 81 MET A N 1
ATOM 603 C CA . MET A 1 81 ? 22.152 1.357 -17.335 1.00 78.62 81 MET A CA 1
ATOM 604 C C . MET A 1 81 ? 21.657 2.659 -16.693 1.00 78.62 81 MET A C 1
ATOM 606 O O . MET A 1 81 ? 21.623 2.766 -15.467 1.00 78.62 81 MET A O 1
ATOM 610 N N . GLU A 1 82 ? 21.198 3.607 -17.507 1.00 80.69 82 GLU A N 1
ATOM 611 C CA . GLU A 1 82 ? 20.595 4.862 -17.049 1.00 80.69 82 GLU A CA 1
ATOM 612 C C . GLU A 1 82 ? 19.192 4.668 -16.445 1.00 80.69 82 GLU A C 1
ATOM 614 O O . GLU A 1 82 ? 18.807 5.388 -15.522 1.00 80.69 82 GLU A O 1
ATOM 619 N N . ALA A 1 83 ? 18.435 3.662 -16.898 1.00 82.50 83 ALA A N 1
ATOM 620 C CA . ALA A 1 83 ? 17.104 3.346 -16.374 1.00 82.50 83 ALA A CA 1
ATOM 621 C C . ALA A 1 83 ? 17.122 2.521 -15.068 1.00 82.50 83 ALA A C 1
ATOM 623 O O . ALA A 1 83 ? 16.122 2.500 -14.341 1.00 82.50 83 ALA A O 1
ATOM 624 N N . MET A 1 84 ? 18.235 1.857 -14.727 1.00 85.12 84 MET A N 1
ATOM 625 C CA . MET A 1 84 ? 18.345 1.012 -13.525 1.00 85.12 84 MET A CA 1
ATOM 626 C C . MET A 1 84 ? 18.011 1.739 -12.207 1.00 85.12 84 MET A C 1
ATOM 628 O O . MET A 1 84 ? 17.215 1.201 -11.425 1.00 85.12 84 MET A O 1
ATOM 632 N N . PRO A 1 85 ? 18.548 2.945 -11.919 1.00 91.00 85 PRO A N 1
ATOM 633 C CA . PRO A 1 85 ? 18.203 3.673 -10.699 1.00 91.00 85 PRO A CA 1
ATOM 634 C C . PRO A 1 85 ? 16.710 3.997 -10.626 1.00 91.00 85 PRO A C 1
ATOM 636 O O . PRO A 1 85 ? 16.092 3.865 -9.571 1.00 91.00 85 PRO A O 1
ATOM 639 N N . LEU A 1 86 ? 16.109 4.359 -11.762 1.00 90.38 86 LEU A N 1
ATOM 640 C CA . LEU A 1 86 ? 14.689 4.672 -11.857 1.00 90.38 86 LEU A CA 1
ATOM 641 C C . LEU A 1 86 ? 13.824 3.428 -11.581 1.00 90.38 86 LEU A C 1
ATOM 643 O O . LEU A 1 86 ? 12.890 3.505 -10.779 1.00 90.38 86 LEU A O 1
ATOM 647 N N . MET A 1 87 ? 14.176 2.269 -12.152 1.00 88.06 87 MET A N 1
ATOM 648 C CA . MET A 1 87 ? 13.516 0.988 -11.849 1.00 88.06 87 MET A CA 1
ATOM 649 C C . MET A 1 87 ? 13.652 0.599 -10.377 1.00 88.06 87 MET A C 1
ATOM 651 O O . MET A 1 87 ? 12.694 0.124 -9.765 1.00 88.06 87 MET A O 1
ATOM 655 N N . THR A 1 88 ? 14.824 0.841 -9.791 1.00 93.88 88 THR A N 1
ATOM 656 C CA . THR A 1 88 ? 15.083 0.556 -8.375 1.00 93.88 88 THR A CA 1
ATOM 657 C C . THR A 1 88 ? 14.189 1.408 -7.477 1.00 93.88 88 THR A C 1
ATOM 659 O O . THR A 1 88 ? 13.537 0.882 -6.576 1.00 93.88 88 THR A O 1
ATOM 662 N N . ILE A 1 89 ? 14.096 2.714 -7.753 1.00 93.94 89 ILE A N 1
ATOM 663 C CA . ILE A 1 89 ? 13.226 3.634 -7.008 1.00 93.94 89 ILE A CA 1
ATOM 664 C C . ILE A 1 89 ? 11.760 3.209 -7.133 1.00 93.94 89 ILE A C 1
ATOM 666 O O . ILE A 1 89 ? 11.056 3.156 -6.127 1.00 93.94 89 ILE A O 1
ATOM 670 N N . ALA A 1 90 ? 11.291 2.873 -8.337 1.00 94.44 90 ALA A N 1
ATOM 671 C CA . ALA A 1 90 ? 9.914 2.421 -8.526 1.00 94.44 90 ALA A CA 1
ATOM 672 C C . ALA A 1 90 ? 9.615 1.112 -7.789 1.00 94.44 90 ALA A C 1
ATOM 674 O O . ALA A 1 90 ? 8.587 1.018 -7.121 1.00 94.44 90 ALA A O 1
ATOM 675 N N . SER A 1 91 ? 10.532 0.145 -7.833 1.00 95.81 91 SER A N 1
ATOM 676 C CA . SER A 1 91 ? 10.401 -1.116 -7.092 1.00 95.81 91 SER A CA 1
ATOM 677 C C . SER A 1 91 ? 10.306 -0.867 -5.587 1.00 95.81 91 SER A C 1
ATOM 679 O O . SER A 1 91 ? 9.431 -1.416 -4.921 1.00 95.81 91 SER A O 1
ATOM 681 N N . LEU A 1 92 ? 11.146 0.029 -5.056 1.00 97.12 92 LEU A N 1
ATOM 682 C CA . LEU A 1 92 ? 11.107 0.412 -3.648 1.00 97.12 92 LEU A CA 1
ATOM 683 C C . LEU A 1 92 ? 9.778 1.083 -3.274 1.00 97.12 92 LEU A C 1
ATOM 685 O O . LEU A 1 92 ? 9.220 0.800 -2.218 1.00 97.12 92 LEU A O 1
ATOM 689 N N . LEU A 1 93 ? 9.246 1.955 -4.132 1.00 96.88 93 LEU A N 1
ATOM 690 C CA . LEU A 1 93 ? 7.960 2.610 -3.893 1.00 96.88 93 LEU A CA 1
ATOM 691 C C . LEU A 1 93 ? 6.795 1.614 -3.891 1.00 96.88 93 LEU A C 1
ATOM 693 O O . LEU A 1 93 ? 5.937 1.697 -3.015 1.00 96.88 93 LEU A O 1
ATOM 697 N N . ILE A 1 94 ? 6.784 0.658 -4.823 1.00 97.19 94 ILE A N 1
ATOM 698 C CA . ILE A 1 94 ? 5.774 -0.409 -4.880 1.00 97.19 94 ILE A CA 1
ATOM 699 C C . ILE A 1 94 ? 5.833 -1.263 -3.606 1.00 97.19 94 ILE A C 1
ATOM 701 O O . ILE A 1 94 ? 4.801 -1.515 -2.984 1.00 97.19 94 ILE A O 1
ATOM 705 N N . GLU A 1 95 ? 7.035 -1.643 -3.174 1.00 97.56 95 GLU A N 1
ATOM 706 C CA . GLU A 1 95 ? 7.260 -2.397 -1.937 1.00 97.56 95 GLU A CA 1
ATOM 707 C C . GLU A 1 95 ? 6.786 -1.623 -0.691 1.00 97.56 95 GLU A C 1
ATOM 709 O O . GLU A 1 95 ? 6.114 -2.182 0.178 1.00 97.56 95 GLU A O 1
ATOM 714 N N . ILE A 1 96 ? 7.070 -0.318 -0.600 1.00 96.38 96 ILE A N 1
ATOM 715 C CA . ILE A 1 96 ? 6.582 0.540 0.494 1.00 96.38 96 ILE A CA 1
ATOM 716 C C . ILE A 1 96 ? 5.049 0.574 0.521 1.00 96.38 96 ILE A C 1
ATOM 718 O O . ILE A 1 96 ? 4.445 0.512 1.596 1.00 96.38 96 ILE A O 1
ATOM 722 N N . SER A 1 97 ? 4.398 0.646 -0.639 1.00 97.88 97 SER A N 1
ATOM 723 C CA . SER A 1 97 ? 2.937 0.634 -0.721 1.00 97.88 97 SER A CA 1
ATOM 724 C C . SER A 1 97 ? 2.344 -0.725 -0.345 1.00 97.88 97 SER A C 1
ATOM 726 O O . SER A 1 97 ? 1.344 -0.769 0.372 1.00 97.88 97 SER A O 1
ATOM 728 N N . ALA A 1 98 ? 2.993 -1.831 -0.720 1.00 98.25 98 ALA A N 1
ATOM 729 C CA . ALA A 1 98 ? 2.610 -3.170 -0.271 1.00 98.25 98 ALA A CA 1
ATOM 730 C C . ALA A 1 98 ? 2.724 -3.312 1.258 1.00 98.25 98 ALA A C 1
ATOM 732 O O . ALA A 1 98 ? 1.795 -3.783 1.915 1.00 98.25 98 ALA A O 1
ATOM 733 N N . ARG A 1 99 ? 3.812 -2.814 1.858 1.00 98.06 99 ARG A N 1
ATOM 734 C CA . ARG A 1 99 ? 3.959 -2.762 3.325 1.00 98.06 99 ARG A CA 1
ATOM 735 C C . ARG A 1 99 ? 2.891 -1.894 3.974 1.00 98.06 99 ARG A C 1
ATOM 737 O O . ARG A 1 99 ? 2.353 -2.271 5.009 1.00 98.06 99 ARG A O 1
ATOM 744 N N . THR A 1 100 ? 2.550 -0.765 3.357 1.00 98.50 100 THR A N 1
ATOM 745 C CA . THR A 1 100 ? 1.475 0.114 3.833 1.00 98.50 100 THR A CA 1
ATOM 746 C C . THR A 1 100 ? 0.127 -0.612 3.843 1.00 98.50 100 THR A C 1
ATOM 748 O O . THR A 1 100 ? -0.594 -0.506 4.831 1.00 98.50 100 THR A O 1
ATOM 751 N N . GLN A 1 101 ? -0.189 -1.417 2.821 1.00 97.94 101 GLN A N 1
ATOM 752 C CA . GLN A 1 101 ? -1.367 -2.297 2.831 1.00 97.94 101 GLN A CA 1
ATOM 753 C C . GLN A 1 101 ? -1.314 -3.306 3.989 1.00 97.94 101 GLN A C 1
ATOM 755 O O . GLN A 1 101 ? -2.296 -3.449 4.709 1.00 97.94 101 GLN A O 1
ATOM 760 N N . GLY A 1 102 ? -0.165 -3.939 4.236 1.00 98.44 102 GLY A N 1
ATOM 761 C CA . GLY A 1 102 ? -0.005 -4.831 5.390 1.00 98.44 102 GLY A CA 1
ATOM 762 C C . GLY A 1 102 ? -0.255 -4.128 6.734 1.00 98.44 102 GLY A C 1
ATOM 763 O O . GLY A 1 102 ? -0.854 -4.706 7.639 1.00 98.44 102 GLY A O 1
ATOM 764 N N . VAL A 1 103 ? 0.138 -2.854 6.863 1.00 98.50 103 VAL A N 1
ATOM 765 C CA . VAL A 1 103 ? -0.188 -2.034 8.043 1.00 98.50 103 VAL A CA 1
ATOM 766 C C . VAL A 1 103 ? -1.694 -1.764 8.131 1.00 98.50 103 VAL A C 1
ATOM 768 O O . VAL A 1 103 ? -2.238 -1.834 9.229 1.00 98.50 103 VAL A O 1
ATOM 771 N N . VAL A 1 104 ? -2.388 -1.506 7.015 1.00 98.50 104 VAL A N 1
ATOM 772 C CA . VAL A 1 104 ? -3.861 -1.376 6.996 1.00 98.50 104 VAL A CA 1
ATOM 773 C C . VAL A 1 104 ? -4.516 -2.636 7.562 1.00 98.50 104 VAL A C 1
ATOM 775 O O . VAL A 1 104 ? -5.349 -2.533 8.461 1.00 98.50 104 VAL A O 1
ATOM 778 N N . ASP A 1 105 ? -4.099 -3.814 7.100 1.00 98.50 105 ASP A N 1
ATOM 779 C CA . ASP A 1 105 ? -4.675 -5.096 7.521 1.00 98.50 105 ASP A CA 1
ATOM 780 C C . ASP A 1 105 ? -4.402 -5.372 9.013 1.00 98.50 105 ASP A C 1
ATOM 782 O O . ASP A 1 105 ? -5.293 -5.776 9.773 1.00 98.50 105 ASP A O 1
ATOM 786 N N . ALA A 1 106 ? -3.178 -5.080 9.468 1.00 98.56 106 ALA A N 1
ATOM 787 C CA . ALA A 1 106 ? -2.790 -5.199 10.870 1.00 98.56 106 ALA A CA 1
ATOM 788 C C . ALA A 1 106 ? -3.596 -4.248 11.770 1.00 98.56 106 ALA A C 1
ATOM 790 O O . ALA A 1 106 ? -4.094 -4.660 12.820 1.00 98.56 106 ALA A O 1
ATOM 791 N N . VAL A 1 107 ? -3.782 -2.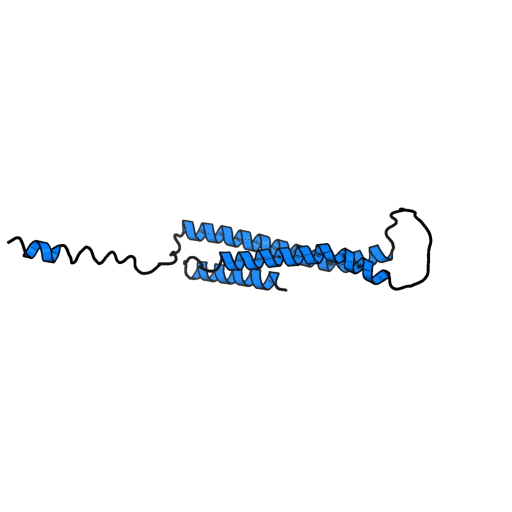992 11.354 1.00 98.00 107 VAL A N 1
ATOM 792 C CA . VAL A 1 107 ? -4.593 -2.014 12.095 1.00 98.00 107 VAL A CA 1
ATOM 793 C C . VAL A 1 107 ? -6.077 -2.384 12.062 1.00 98.00 107 VAL A C 1
ATOM 795 O O . VAL A 1 107 ? -6.757 -2.218 13.071 1.00 98.00 107 VAL A O 1
ATOM 798 N N . GLY A 1 108 ? -6.586 -2.952 10.967 1.00 97.44 108 GLY A N 1
ATOM 799 C CA . GLY A 1 108 ? -7.949 -3.488 10.891 1.00 97.44 108 GLY A CA 1
ATOM 800 C C . GLY A 1 108 ? -8.184 -4.641 11.875 1.00 97.44 108 GLY A C 1
ATOM 801 O O . GLY A 1 108 ? -9.202 -4.679 12.578 1.00 97.44 108 GLY A O 1
ATOM 802 N N . THR A 1 109 ? -7.203 -5.538 11.998 1.00 98.31 109 THR A N 1
ATOM 803 C CA . THR A 1 109 ? -7.205 -6.615 13.000 1.00 98.31 109 THR A CA 1
ATOM 804 C C . THR A 1 109 ? -7.159 -6.041 14.416 1.00 98.31 109 THR A C 1
ATOM 806 O O . THR A 1 109 ? -7.997 -6.388 15.252 1.00 98.31 109 THR A O 1
ATOM 809 N N . LEU A 1 110 ? -6.248 -5.095 14.672 1.00 97.81 110 LEU A N 1
ATOM 810 C CA . LEU A 1 110 ? -6.130 -4.400 15.954 1.00 97.81 110 LEU A CA 1
ATOM 811 C C . LEU A 1 110 ? -7.443 -3.714 16.347 1.00 97.81 110 LEU A C 1
ATOM 813 O O . LEU A 1 110 ? -7.917 -3.901 17.462 1.00 97.81 110 LEU A O 1
ATOM 817 N N . ALA A 1 111 ? -8.068 -2.973 15.432 1.00 97.19 111 ALA A N 1
ATOM 818 C CA . ALA A 1 111 ? -9.332 -2.282 15.664 1.00 97.19 111 ALA A CA 1
ATOM 819 C C . ALA A 1 111 ? -10.469 -3.246 16.039 1.00 97.19 111 ALA A C 1
ATOM 821 O O . ALA A 1 111 ? -11.388 -2.886 16.778 1.00 97.19 111 ALA A O 1
ATOM 822 N N . THR A 1 112 ? -10.419 -4.481 15.538 1.00 96.94 112 THR A N 1
ATOM 823 C CA . THR A 1 112 ? -11.386 -5.533 15.864 1.00 96.94 112 THR A CA 1
ATOM 824 C C . THR A 1 112 ? -11.143 -6.105 17.252 1.00 96.94 112 THR A C 1
ATOM 826 O O . THR A 1 112 ? -12.065 -6.102 18.067 1.00 96.94 112 THR A O 1
ATOM 829 N N . LEU A 1 113 ? -9.906 -6.497 17.559 1.00 98.00 113 LEU A N 1
ATOM 830 C CA . LEU A 1 113 ? -9.534 -7.038 18.869 1.00 98.00 113 LEU A CA 1
ATOM 831 C C . LEU A 1 113 ? -9.715 -6.011 19.995 1.00 98.00 113 LEU A C 1
ATOM 833 O O . LEU A 1 113 ? -10.279 -6.321 21.040 1.00 98.00 113 LEU A O 1
ATOM 837 N N . ALA A 1 114 ? -9.301 -4.767 19.757 1.00 96.88 114 ALA A N 1
ATOM 838 C CA . ALA A 1 114 ? -9.415 -3.664 20.707 1.00 96.88 114 ALA A CA 1
ATOM 839 C C . ALA A 1 114 ? -10.805 -3.006 20.718 1.00 96.88 114 ALA A C 1
ATOM 841 O O . ALA A 1 114 ? -11.007 -2.024 21.429 1.00 96.88 114 ALA A O 1
ATOM 842 N N . ARG A 1 115 ? -11.760 -3.521 19.926 1.00 96.50 115 ARG A N 1
ATOM 843 C CA . ARG A 1 115 ? -13.137 -3.012 19.815 1.00 96.50 115 ARG A CA 1
ATOM 844 C C . ARG A 1 115 ? -13.188 -1.495 19.604 1.00 96.50 115 ARG A C 1
ATOM 846 O O . ARG A 1 115 ? -13.969 -0.809 20.260 1.00 96.50 115 ARG A O 1
ATOM 853 N N . PHE A 1 116 ? -12.368 -0.983 18.679 1.00 96.81 116 PHE A N 1
ATOM 854 C CA . PHE A 1 116 ? -12.379 0.435 18.309 1.00 96.81 116 PHE A CA 1
ATOM 855 C C . PHE A 1 116 ? -13.805 0.883 18.031 1.00 96.81 116 PHE A C 1
ATOM 857 O O . PHE A 1 116 ? -14.576 0.163 17.384 1.00 96.81 116 PHE A O 1
ATOM 864 N N . GLU A 1 117 ? -14.143 2.074 18.506 1.00 93.88 117 GLU A N 1
ATOM 865 C CA . GLU A 1 117 ? -15.481 2.608 18.334 1.00 93.88 117 GLU A CA 1
ATOM 866 C C . GLU A 1 117 ? -15.793 2.669 16.831 1.00 93.88 117 GLU A C 1
ATOM 868 O O . GLU A 1 117 ? -15.021 3.203 16.023 1.00 93.88 117 GLU A O 1
ATOM 873 N N . GLY A 1 118 ? -16.901 2.033 16.447 1.00 84.50 118 GLY A N 1
ATOM 874 C CA . GLY A 1 118 ? -17.407 2.101 15.086 1.00 84.50 118 GLY A CA 1
ATOM 875 C C . GLY A 1 118 ? -17.899 3.506 14.762 1.00 84.50 118 GLY A C 1
ATOM 876 O O 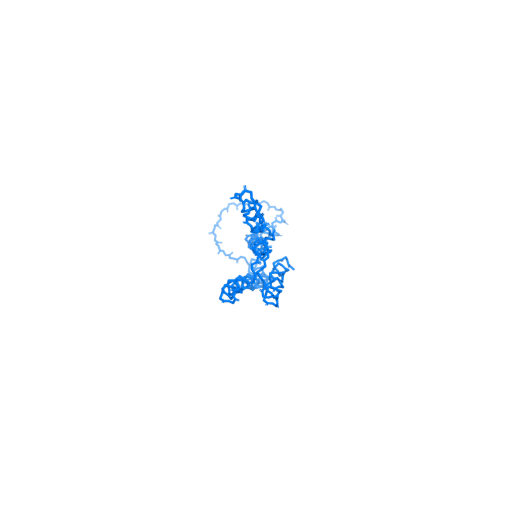. GLY A 1 118 ? -18.016 4.375 15.626 1.00 84.50 118 GLY A O 1
ATOM 877 N N . ILE A 1 119 ? -18.241 3.726 13.500 1.00 70.50 119 ILE A N 1
ATOM 878 C CA . ILE A 1 119 ? -18.958 4.931 13.108 1.00 70.50 119 ILE A CA 1
ATOM 879 C C . ILE A 1 119 ? -20.337 4.832 13.758 1.00 70.50 119 ILE A C 1
ATOM 881 O O . ILE A 1 119 ? -21.212 4.150 13.232 1.00 70.50 119 ILE A O 1
ATOM 885 N N . ARG A 1 120 ? -20.527 5.449 14.930 1.00 58.38 120 ARG A N 1
ATOM 886 C CA . ARG A 1 120 ? -21.865 5.633 15.490 1.00 58.38 120 ARG A CA 1
ATOM 887 C C . ARG A 1 120 ? -22.667 6.390 14.438 1.00 58.38 120 ARG A C 1
ATOM 889 O O . ARG A 1 120 ? -22.434 7.577 14.218 1.00 58.38 120 ARG A O 1
ATOM 896 N N . ASN A 1 121 ? -23.558 5.687 13.747 1.00 49.62 121 ASN A N 1
ATOM 897 C CA . ASN A 1 121 ? -24.671 6.330 13.083 1.00 49.62 121 ASN A CA 1
ATOM 898 C C . ASN A 1 121 ? -25.563 6.761 14.242 1.00 49.62 121 ASN A C 1
ATOM 900 O O . ASN A 1 121 ? -26.215 5.920 14.864 1.00 49.62 121 ASN A O 1
ATOM 904 N N . GLU A 1 122 ? -25.451 8.015 14.674 1.00 52.16 122 GLU A N 1
ATOM 905 C CA . GLU A 1 122 ? -26.344 8.474 15.723 1.00 52.16 122 GLU A CA 1
ATOM 906 C C . GLU A 1 122 ? -27.784 8.291 15.244 1.00 52.16 122 GLU A C 1
ATOM 908 O O . GLU A 1 122 ? -28.171 8.772 14.180 1.00 52.16 122 GLU A O 1
ATOM 913 N N . LYS A 1 123 ? -28.553 7.623 16.113 1.00 49.09 123 LYS A N 1
ATOM 914 C CA . LYS A 1 123 ? -30.015 7.576 16.169 1.00 49.09 123 LYS A CA 1
ATOM 915 C C . LYS A 1 123 ? -30.720 6.440 15.411 1.00 49.09 123 LYS A C 1
ATOM 917 O O . LYS A 1 123 ? -31.622 6.675 14.619 1.00 49.09 123 LYS A O 1
ATOM 922 N N . SER A 1 124 ? -30.507 5.197 15.847 1.00 47.69 124 SER A N 1
ATOM 923 C CA . SER A 1 124 ? -31.688 4.377 16.160 1.00 47.69 124 SER A CA 1
ATOM 924 C C . SER A 1 124 ? -32.168 4.791 17.551 1.00 47.69 124 SER A C 1
ATOM 926 O O . SER A 1 124 ? -31.657 4.321 18.568 1.00 47.69 124 SER A O 1
ATOM 928 N N . SER A 1 125 ? -33.088 5.756 17.589 1.00 46.91 125 SER A N 1
ATOM 929 C CA . SER A 1 125 ? -33.814 6.127 18.801 1.00 46.91 125 SER A CA 1
ATOM 930 C C . SER A 1 125 ? -34.581 4.904 19.305 1.00 46.91 125 SER A C 1
ATOM 932 O O . SER A 1 125 ? -35.679 4.629 18.839 1.00 46.91 125 SER A O 1
ATOM 934 N N . SER A 1 126 ? -34.024 4.168 20.263 1.00 51.47 126 SER A N 1
ATOM 935 C CA . SER A 1 126 ? -34.800 3.247 21.101 1.00 51.47 126 SER A CA 1
ATOM 936 C C . SER A 1 126 ? -35.586 3.989 22.193 1.00 51.47 126 SER A C 1
ATOM 938 O O . SER A 1 126 ? -36.241 3.363 23.017 1.00 51.47 126 SER A O 1
ATOM 940 N N . ARG A 1 127 ? -35.602 5.331 22.176 1.00 50.22 127 ARG A N 1
ATOM 941 C CA . ARG A 1 127 ? -36.411 6.176 23.064 1.00 50.22 127 ARG A CA 1
ATOM 942 C C . ARG A 1 127 ? -37.723 6.603 22.397 1.00 50.22 127 ARG A C 1
ATOM 944 O O . ARG A 1 127 ? -37.973 7.789 22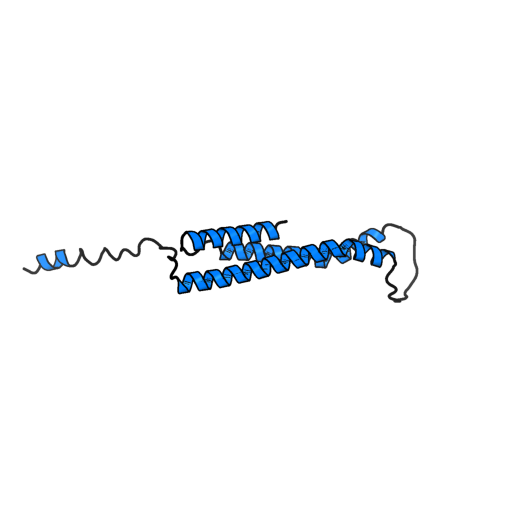.227 1.00 50.22 127 ARG A O 1
ATOM 951 N N . VAL A 1 128 ? -38.513 5.627 21.953 1.00 47.66 128 VAL A N 1
ATOM 952 C CA . VAL A 1 128 ? -39.942 5.829 21.623 1.00 47.66 128 VAL A CA 1
ATOM 953 C C . VAL A 1 128 ? -40.826 4.762 22.287 1.00 47.66 128 VAL A C 1
ATOM 955 O O . VAL A 1 128 ? -42.005 4.993 22.478 1.00 47.66 128 VAL A O 1
ATOM 958 N N . GLN A 1 129 ? -40.277 3.636 22.761 1.00 51.34 129 GLN A N 1
ATOM 959 C CA . GLN A 1 129 ? -41.102 2.560 23.340 1.00 51.34 129 GLN A CA 1
ATOM 960 C C . GLN A 1 129 ? -41.313 2.636 24.862 1.00 51.34 129 GLN A C 1
ATOM 962 O O . GLN A 1 129 ? -42.022 1.797 25.402 1.00 51.34 129 GLN A O 1
ATOM 967 N N . ALA A 1 130 ? -40.732 3.616 25.562 1.00 48.50 130 ALA A N 1
ATOM 968 C CA . ALA A 1 130 ? -40.925 3.761 27.011 1.00 48.50 130 ALA A CA 1
ATOM 969 C C . ALA A 1 130 ? -42.024 4.771 27.391 1.00 48.50 130 ALA A C 1
ATOM 971 O O . ALA A 1 130 ? -42.581 4.663 28.474 1.00 48.50 130 ALA A O 1
ATOM 972 N N . GLU A 1 131 ? -42.367 5.718 26.511 1.00 53.00 131 GLU A N 1
ATOM 973 C CA . GLU A 1 131 ? -43.359 6.766 26.817 1.00 53.00 131 GLU A CA 1
ATOM 974 C C . GLU A 1 131 ? -44.785 6.374 26.371 1.00 53.00 131 GLU A C 1
ATOM 976 O O . GLU A 1 131 ? -45.760 6.885 26.905 1.00 53.00 131 GLU A O 1
ATOM 981 N N . GLU A 1 132 ? -44.935 5.398 25.466 1.00 52.44 132 GLU A N 1
ATOM 982 C CA . GLU A 1 132 ? -46.247 4.943 24.963 1.00 52.44 132 GLU A CA 1
ATOM 983 C C . GLU A 1 132 ? -46.892 3.842 25.836 1.00 52.44 132 GLU A C 1
ATOM 985 O O . GLU A 1 132 ? -48.051 3.474 25.647 1.00 52.44 132 GLU A O 1
ATOM 990 N N . GLN A 1 133 ? -46.150 3.308 26.815 1.00 50.47 133 GLN A N 1
ATOM 991 C CA . GLN A 1 133 ? -46.640 2.280 27.742 1.00 50.47 133 GLN A CA 1
ATOM 992 C C . GLN A 1 133 ? -47.134 2.857 29.078 1.00 50.47 133 GLN A C 1
ATOM 994 O O . GLN A 1 133 ? -47.949 2.221 29.743 1.00 50.47 133 GLN A O 1
ATOM 999 N N . GLU A 1 134 ? -46.699 4.066 29.447 1.00 53.09 134 GLU A N 1
ATOM 1000 C CA . GLU A 1 134 ? -47.138 4.748 30.672 1.00 53.09 134 GLU A CA 1
ATOM 1001 C C . GLU A 1 134 ? -48.500 5.441 30.481 1.00 53.09 134 GLU A C 1
ATOM 1003 O O . GLU A 1 134 ? -49.346 5.382 31.370 1.00 53.09 134 GLU A O 1
ATOM 1008 N N . ASP A 1 135 ? -48.782 5.973 29.284 1.00 53.25 135 ASP A N 1
ATOM 1009 C CA . ASP A 1 135 ? -50.080 6.594 28.960 1.00 53.25 135 ASP A CA 1
ATOM 1010 C C . ASP A 1 135 ? -51.216 5.556 28.837 1.00 53.25 135 ASP A C 1
ATOM 1012 O O . ASP A 1 135 ? -52.362 5.805 29.208 1.00 53.25 135 ASP A O 1
ATOM 1016 N N . ARG A 1 136 ? -50.891 4.326 28.411 1.00 56.03 136 ARG A N 1
ATOM 1017 C CA . ARG A 1 136 ? -51.866 3.226 28.307 1.00 56.03 136 ARG A CA 1
ATOM 1018 C C . ARG A 1 136 ? -52.239 2.613 29.659 1.00 56.03 136 ARG A C 1
ATOM 1020 O O . ARG A 1 136 ? -53.350 2.119 29.810 1.00 56.03 136 ARG A O 1
ATOM 1027 N N . ALA A 1 137 ? -51.337 2.658 30.641 1.00 56.31 137 ALA A N 1
ATOM 1028 C CA . ALA A 1 137 ? -51.585 2.136 31.987 1.00 56.31 137 ALA A CA 1
ATOM 1029 C C . ALA A 1 137 ? -52.461 3.071 32.843 1.00 56.31 137 ALA A C 1
ATOM 1031 O O . ALA A 1 137 ? -53.072 2.622 33.809 1.00 56.31 137 ALA A O 1
ATOM 1032 N N . LEU A 1 138 ? -52.554 4.356 32.483 1.00 58.53 138 LEU A N 1
ATOM 1033 C CA . LEU A 1 138 ? -53.402 5.342 33.164 1.00 58.53 138 LEU A CA 1
ATOM 1034 C C . LEU A 1 138 ? -54.828 5.421 32.592 1.00 58.53 138 LEU A C 1
ATOM 1036 O O . LEU A 1 138 ? -55.673 6.104 33.168 1.00 58.53 138 LEU A O 1
ATOM 1040 N N . GLN A 1 139 ? -55.107 4.715 31.491 1.00 56.06 139 GLN A N 1
ATOM 1041 C CA . GLN A 1 139 ? -56.409 4.714 30.815 1.00 56.06 139 GLN A CA 1
ATOM 1042 C C . GLN A 1 139 ? -57.235 3.431 31.037 1.00 56.06 139 GLN A C 1
ATOM 1044 O O . GLN A 1 139 ? -58.371 3.365 30.575 1.00 56.06 139 GLN A O 1
ATOM 1049 N N . GLU A 1 140 ? -56.696 2.439 31.758 1.00 53.38 140 GLU A N 1
ATOM 1050 C CA . GLU A 1 140 ? -57.392 1.189 32.135 1.00 53.38 140 GLU A CA 1
ATOM 1051 C C . GLU A 1 140 ? -57.743 1.097 33.642 1.00 53.38 140 GLU A C 1
ATOM 1053 O O . GLU A 1 140 ? -57.946 -0.001 34.161 1.00 53.38 140 GLU A O 1
ATOM 1058 N N . VAL A 1 141 ? -57.845 2.235 34.348 1.00 47.62 141 VAL A N 1
ATOM 1059 C CA . VAL A 1 141 ? -58.493 2.310 35.682 1.00 47.62 141 VAL A CA 1
ATOM 1060 C C . VAL A 1 141 ? -60.009 2.402 35.539 1.00 47.62 141 VAL A C 1
ATOM 1062 O O . VAL A 1 141 ? -60.468 3.237 34.727 1.00 47.62 141 VAL A O 1
#

Secondary structure (DSSP, 8-state):
-HHHHHHHHHHHHHHHHHHHTB--SSHHHHHHHHHHHHHHHHHHHHHHHHHHHHTT-----------------HHHHHHHHHHHHHHHHHHHHHHHHHHHHHHHHHHHHHHHHTTPBP--------TTTTTTTHHHHTS--

pLDDT: mean 79.65, std 20.99, range [40.53, 98.69]

InterPro domains:
  IPR020966 Aluminum-activated malate transporter [PF11744] (2-54)
  IPR020966 Aluminum-activated malate transporter [PF11744] (58-111)

Sequence (141 aa):
MKLSSDSSKVLKELSSSIKLMKRSKSIDALVGEMKNAVQELQNAFTSLPNHLTQTTASSPIESIEEKKNSNISIADGMALMEAMPLMTIASLLIEISARTQGVVDAVGTLATLARFEGIRNEKSSSRVQAEEQEDRALQEV

Foldseek 3Di:
DQLVVLLVVLVVQLVVCVVQLADGPCNVVSLVSNVVVLVVLVVCVVCVVVVLVVVPPPDDDDDDDDDPDPDCPVSNVVVVVVCVVVVVVSVVSNVSSVVSVVSVVVSVVVSVVSVRHYPPPPDPPPPPPPPVVVVVVVPPD

Radius of gyration: 29.41 Å; chains: 1; bounding box: 84×22×83 Å

Organism: Ensete ventricosum (NCBI:txid4639)